Protein AF-A0AAD9NZ94-F1 (afdb_monomer_lite)

Sequence (130 aa):
MSESDATELDSTARSNIGEGAESAGGGLGQPPPRPIRPNVACAGWCFPPSGAPSIPSRTPEPKERTGPKLRWTAREVEALAAAEDRLRAKRCRNINLQLHQEFPDRTLEAIKGKRRLPRYRAVHGRSRVR

pLDDT: mean 74.22, std 18.12, range [44.62, 98.06]

Radius of gyration: 27.74 Å; chains: 1; bounding box: 37×59×87 Å

Organism: Ridgeia piscesae (NCBI:txid27915)

Foldseek 3Di:
DDDDDDDDDDDDDDDDDDDDDDDDDDDPDDPPPDPPDPPPPPPDPPDDPPDDPPPPPPPPPPPPPLPDPDDQDPVNLLVLLVLLVVCVVVVPPCSLVSSCVVVVSDDSVRSVVLVPDVVSCVSNVVVPPD

Structure (mmCIF, N/CA/C/O backbone):
data_AF-A0AAD9NZ94-F1
#
_entry.id   AF-A0AAD9NZ94-F1
#
loop_
_atom_site.group_PDB
_atom_site.id
_atom_site.type_symbol
_atom_site.label_atom_id
_atom_site.label_alt_id
_atom_site.label_comp_id
_atom_site.label_asym_id
_atom_site.label_entity_id
_atom_site.label_seq_id
_atom_site.pdbx_PDB_ins_code
_atom_site.Cartn_x
_atom_site.Cartn_y
_atom_site.Cartn_z
_atom_site.occupancy
_atom_site.B_iso_or_equiv
_atom_site.auth_seq_id
_atom_site.auth_comp_id
_atom_site.auth_asym_id
_atom_site.auth_atom_id
_atom_site.pdbx_PDB_model_num
ATOM 1 N N . MET A 1 1 ? -6.841 29.027 -36.653 1.00 58.22 1 MET A N 1
ATOM 2 C CA . MET A 1 1 ? -6.825 27.921 -37.627 1.00 58.22 1 MET A CA 1
ATOM 3 C C . MET A 1 1 ? -5.380 27.664 -38.002 1.00 58.22 1 MET A C 1
ATOM 5 O O . MET A 1 1 ? -4.838 28.415 -38.798 1.00 58.22 1 MET A O 1
ATOM 9 N N . SER A 1 2 ? -4.754 26.679 -37.363 1.00 62.53 2 SER A N 1
ATOM 10 C CA . SER A 1 2 ? -3.506 26.066 -37.825 1.00 62.53 2 SER A CA 1
ATOM 11 C C . SER A 1 2 ? -3.524 24.626 -37.330 1.00 62.53 2 SER A C 1
ATOM 13 O O . SER A 1 2 ? -3.415 24.362 -36.135 1.00 62.53 2 SER A O 1
ATOM 15 N N . GLU A 1 3 ? -3.813 23.747 -38.278 1.00 68.62 3 GLU A N 1
ATOM 16 C CA . GLU A 1 3 ? -3.726 22.296 -38.216 1.00 68.62 3 GLU A CA 1
ATOM 17 C C . GLU A 1 3 ? -2.262 21.895 -38.403 1.00 68.62 3 GLU A C 1
ATOM 19 O O . GLU A 1 3 ? -1.652 22.318 -39.381 1.00 68.62 3 GLU A O 1
ATOM 24 N N . SER A 1 4 ? -1.696 21.112 -37.485 1.00 66.12 4 SER A N 1
ATOM 25 C CA . SER A 1 4 ? -0.476 20.301 -37.666 1.00 66.12 4 SER A CA 1
ATOM 26 C C . SER A 1 4 ? -0.380 19.395 -36.426 1.00 66.12 4 SER A C 1
ATOM 28 O O . SER A 1 4 ? -0.618 19.866 -35.320 1.00 66.12 4 SER A O 1
ATOM 30 N N . ASP A 1 5 ? -0.052 18.116 -36.444 1.00 59.59 5 ASP A N 1
ATOM 31 C CA . ASP A 1 5 ? 0.308 17.197 -37.508 1.00 59.59 5 ASP A CA 1
ATOM 32 C C . ASP A 1 5 ? 0.166 15.790 -36.901 1.00 59.59 5 ASP A C 1
ATOM 34 O O . ASP A 1 5 ? 0.413 15.586 -35.705 1.00 59.59 5 ASP A O 1
ATOM 38 N N . ALA A 1 6 ? -0.280 14.835 -37.706 1.00 58.53 6 ALA A N 1
ATOM 39 C CA . ALA A 1 6 ? -0.401 13.441 -37.318 1.00 58.53 6 ALA A CA 1
ATOM 40 C C . ALA A 1 6 ? 0.994 12.805 -37.250 1.00 58.53 6 ALA A C 1
ATOM 42 O O . ALA A 1 6 ? 1.803 12.993 -38.151 1.00 58.53 6 ALA A O 1
ATOM 43 N N . THR A 1 7 ? 1.271 11.991 -36.228 1.00 64.56 7 THR A N 1
ATOM 44 C CA . THR A 1 7 ? 2.339 10.986 -36.329 1.00 64.56 7 THR A CA 1
ATOM 45 C C . THR A 1 7 ? 1.777 9.597 -36.066 1.00 64.56 7 THR A C 1
ATOM 47 O O . THR A 1 7 ? 1.409 9.213 -34.956 1.00 64.56 7 THR A O 1
ATOM 50 N N . GLU A 1 8 ? 1.655 8.899 -37.191 1.00 60.34 8 GLU A N 1
ATOM 51 C CA . GLU A 1 8 ? 1.524 7.465 -37.383 1.00 60.34 8 GLU A CA 1
ATOM 52 C C . GLU A 1 8 ? 2.572 6.647 -36.609 1.00 60.34 8 GLU A C 1
ATOM 54 O O . GLU A 1 8 ? 3.729 7.034 -36.485 1.00 60.34 8 GLU A O 1
ATOM 59 N N . LEU A 1 9 ? 2.108 5.473 -36.168 1.00 57.38 9 LEU A N 1
ATOM 60 C CA . LEU A 1 9 ? 2.739 4.152 -36.279 1.00 57.38 9 LEU A CA 1
ATOM 61 C C . LEU A 1 9 ? 4.228 4.003 -35.916 1.00 57.38 9 LEU A C 1
ATOM 63 O O . LEU A 1 9 ? 5.112 4.315 -36.701 1.00 57.38 9 LEU A O 1
ATOM 67 N N . ASP A 1 10 ? 4.481 3.245 -34.846 1.00 54.34 10 ASP A N 1
ATOM 68 C CA . ASP A 1 10 ? 5.394 2.104 -34.972 1.00 54.34 10 ASP A CA 1
ATOM 69 C C . ASP A 1 10 ? 4.914 0.941 -34.092 1.00 54.34 10 ASP A C 1
ATOM 71 O O . ASP A 1 10 ? 4.957 0.971 -32.861 1.00 54.34 10 ASP A O 1
ATOM 75 N N . SER A 1 11 ? 4.376 -0.080 -34.759 1.00 57.56 11 SER A N 1
ATOM 76 C CA . SER A 1 11 ? 4.067 -1.387 -34.185 1.00 57.56 11 SER A CA 1
ATOM 77 C C . SER A 1 11 ? 5.228 -2.326 -34.489 1.00 57.56 11 SER A C 1
ATOM 79 O O . SER A 1 11 ? 5.157 -3.104 -35.438 1.00 57.56 11 SER A O 1
ATOM 81 N N . THR A 1 12 ? 6.291 -2.291 -33.687 1.00 64.88 12 THR A N 1
ATOM 82 C CA . THR A 1 12 ? 7.343 -3.310 -33.776 1.00 64.88 12 THR A CA 1
ATOM 83 C C . THR A 1 12 ? 7.061 -4.455 -32.808 1.00 64.88 12 THR A C 1
ATOM 85 O O . THR A 1 12 ? 7.329 -4.406 -31.607 1.00 64.88 12 THR A O 1
ATOM 88 N N . ALA A 1 13 ? 6.515 -5.524 -33.382 1.00 59.41 13 ALA A N 1
ATOM 89 C CA . ALA A 1 13 ? 6.542 -6.865 -32.833 1.00 59.41 13 ALA A CA 1
ATOM 90 C C . ALA A 1 13 ? 7.99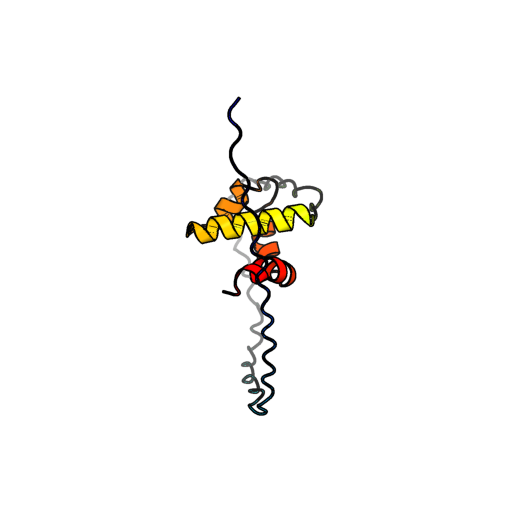0 -7.355 -32.683 1.00 59.41 13 ALA A C 1
ATOM 92 O O . ALA A 1 13 ? 8.786 -7.221 -33.610 1.00 59.41 13 ALA A O 1
ATOM 93 N N . ARG A 1 14 ? 8.304 -8.020 -31.565 1.00 56.34 14 ARG A N 1
ATOM 94 C CA . ARG A 1 14 ? 9.287 -9.114 -31.551 1.00 56.34 14 ARG A CA 1
ATOM 95 C C . ARG A 1 14 ? 9.134 -9.998 -30.317 1.00 56.34 14 ARG A C 1
ATOM 97 O O . ARG A 1 14 ? 9.561 -9.672 -29.214 1.00 56.34 14 ARG A O 1
ATOM 104 N N . SER A 1 15 ? 8.499 -11.138 -30.561 1.00 56.78 15 SER A N 1
ATOM 105 C CA . SER A 1 15 ? 8.526 -12.336 -29.735 1.00 56.78 15 SER A CA 1
ATOM 106 C C . SER A 1 15 ? 9.969 -12.781 -29.498 1.00 56.78 15 SER A C 1
ATOM 108 O O . SER A 1 15 ? 10.717 -12.937 -30.456 1.00 56.78 15 SER A O 1
ATOM 110 N N . ASN A 1 16 ? 10.334 -13.046 -28.246 1.00 63.53 16 ASN A N 1
ATOM 111 C CA . ASN A 1 16 ? 11.499 -13.857 -27.899 1.00 63.53 16 ASN A CA 1
ATOM 112 C C . ASN A 1 16 ? 11.049 -14.884 -26.859 1.00 63.53 16 ASN A C 1
ATOM 114 O O . ASN A 1 16 ? 11.017 -14.615 -25.659 1.00 63.53 16 ASN A O 1
ATOM 118 N N . ILE A 1 17 ? 10.631 -16.046 -27.357 1.00 55.38 17 ILE A N 1
ATOM 119 C CA . ILE A 1 17 ? 10.393 -17.249 -26.564 1.00 55.38 17 ILE A CA 1
ATOM 120 C C . ILE A 1 17 ? 11.762 -17.914 -26.425 1.00 55.38 17 ILE A C 1
ATOM 122 O O . ILE A 1 17 ? 12.261 -18.517 -27.369 1.00 55.38 17 ILE A O 1
ATOM 126 N N . GLY A 1 18 ? 12.404 -17.722 -25.276 1.00 50.53 18 GLY A N 1
ATOM 127 C CA . GLY A 1 18 ? 13.600 -18.463 -24.897 1.00 50.53 18 GLY A CA 1
ATOM 128 C C . GLY A 1 18 ? 13.197 -19.678 -24.076 1.00 50.53 18 GLY A C 1
ATOM 129 O O . GLY A 1 18 ? 13.001 -19.558 -22.867 1.00 50.53 18 GLY A O 1
ATOM 130 N N . GLU A 1 19 ? 13.055 -20.829 -24.730 1.00 50.75 19 GLU A N 1
ATOM 131 C CA . GLU A 1 19 ? 13.099 -22.125 -24.056 1.00 50.75 19 GLU A CA 1
ATOM 132 C C . GLU A 1 19 ? 14.544 -22.394 -23.621 1.00 50.75 19 GLU A C 1
ATOM 134 O O . GLU A 1 19 ? 15.436 -22.575 -24.444 1.00 50.75 19 GLU A O 1
ATOM 139 N N . GLY A 1 20 ? 14.770 -22.376 -22.310 1.00 48.00 20 GLY A N 1
ATOM 140 C CA . GLY A 1 20 ? 15.994 -22.843 -21.671 1.00 48.00 20 GLY A CA 1
ATOM 141 C C . GLY A 1 20 ? 15.622 -23.939 -20.686 1.00 48.00 20 GLY A C 1
ATOM 142 O O . GLY A 1 20 ? 15.312 -23.663 -19.528 1.00 48.00 20 GLY A O 1
ATOM 143 N N . ALA A 1 21 ? 15.589 -25.171 -21.178 1.00 50.84 21 ALA A N 1
ATOM 144 C CA . ALA A 1 21 ? 15.416 -26.372 -20.386 1.00 50.84 21 ALA A CA 1
ATOM 145 C C . ALA A 1 21 ? 16.786 -27.002 -20.155 1.00 50.84 21 ALA A C 1
ATOM 147 O O . ALA A 1 21 ? 17.294 -27.626 -21.069 1.00 50.84 21 ALA A O 1
ATOM 148 N N . GLU A 1 22 ? 17.357 -26.857 -18.956 1.00 49.62 22 GLU A N 1
ATOM 149 C CA . GLU A 1 22 ? 18.281 -27.828 -18.345 1.00 49.62 22 GLU A CA 1
ATOM 150 C C . GLU A 1 22 ? 18.884 -27.283 -17.046 1.00 49.62 22 GLU A C 1
ATOM 152 O O . GLU A 1 22 ? 19.673 -26.345 -17.036 1.00 49.62 22 GLU A O 1
ATOM 157 N N . SER A 1 23 ? 18.547 -27.904 -15.920 1.00 52.66 23 SER A N 1
ATOM 158 C CA . SER A 1 23 ? 19.541 -28.656 -15.146 1.00 52.66 23 SER A CA 1
ATOM 159 C C . SER A 1 23 ? 18.964 -29.077 -13.807 1.00 52.66 23 SER A C 1
ATOM 161 O O . SER A 1 23 ? 18.537 -28.279 -12.973 1.00 52.66 23 SER A O 1
ATOM 163 N N . ALA A 1 24 ? 18.962 -30.390 -13.641 1.00 53.62 24 ALA A N 1
ATOM 164 C CA . ALA A 1 24 ? 18.718 -31.080 -12.402 1.00 53.62 24 ALA A CA 1
ATOM 165 C C . ALA A 1 24 ? 19.806 -30.770 -11.363 1.00 53.62 24 ALA A C 1
ATOM 167 O O . ALA A 1 24 ? 20.966 -30.545 -11.698 1.00 53.62 24 ALA A O 1
ATOM 168 N N . GLY A 1 25 ? 19.426 -30.926 -10.096 1.00 46.03 25 GLY A N 1
ATOM 169 C CA . GLY A 1 25 ? 20.349 -31.337 -9.045 1.00 46.03 25 GLY A CA 1
ATOM 170 C C . GLY A 1 25 ? 20.756 -30.230 -8.083 1.00 46.03 25 GLY A C 1
ATOM 171 O O . GLY A 1 25 ? 21.410 -29.265 -8.456 1.00 46.03 25 GLY A O 1
ATOM 172 N N . GLY A 1 26 ? 20.435 -30.423 -6.802 1.00 45.53 26 GLY A N 1
ATOM 173 C CA . GLY A 1 26 ? 21.128 -29.695 -5.743 1.00 45.53 26 GLY A CA 1
ATOM 174 C C . GLY A 1 26 ? 20.332 -29.487 -4.468 1.00 45.53 26 GLY A C 1
ATOM 175 O O . GLY A 1 26 ? 19.933 -28.370 -4.180 1.00 45.53 26 GLY A O 1
ATOM 176 N N . GLY A 1 27 ? 20.149 -30.560 -3.698 1.00 51.00 27 GLY A N 1
ATOM 177 C CA . GLY A 1 27 ? 20.083 -30.511 -2.236 1.00 51.00 27 GLY A CA 1
ATOM 178 C C . GLY A 1 27 ? 18.982 -29.654 -1.613 1.00 51.00 27 GLY A C 1
ATOM 179 O O . GLY A 1 27 ? 19.179 -28.477 -1.316 1.00 51.00 27 GLY A O 1
ATOM 180 N N . LEU A 1 28 ? 17.875 -30.298 -1.235 1.00 53.84 28 LEU A N 1
ATOM 181 C CA . LEU A 1 28 ? 17.094 -29.838 -0.090 1.00 53.84 28 LEU A CA 1
ATOM 182 C C . LEU A 1 28 ? 17.997 -29.942 1.144 1.00 53.84 28 LEU A C 1
ATOM 184 O O . LEU A 1 28 ? 18.048 -30.976 1.805 1.00 53.84 28 LEU A O 1
ATOM 188 N N . GLY A 1 29 ? 18.765 -28.879 1.392 1.00 56.16 29 GLY A N 1
ATOM 189 C CA . GLY A 1 29 ? 19.548 -28.694 2.600 1.00 56.16 29 GLY A CA 1
ATOM 190 C C . GLY A 1 29 ? 18.610 -28.855 3.780 1.00 56.16 29 GLY A C 1
ATOM 191 O O . GLY A 1 29 ? 17.757 -28.004 4.037 1.00 56.16 29 GLY A O 1
ATOM 192 N N . GLN A 1 30 ? 18.726 -30.003 4.436 1.00 71.00 30 GLN A N 1
ATOM 193 C CA . GLN A 1 30 ? 17.968 -30.332 5.621 1.00 71.00 30 GLN A CA 1
ATOM 194 C C . GLN A 1 30 ? 18.234 -29.209 6.633 1.00 71.00 30 GLN A C 1
ATOM 196 O O . GLN A 1 30 ? 19.399 -28.947 6.947 1.00 71.00 30 GLN A O 1
ATOM 201 N N . PRO A 1 31 ? 17.206 -28.464 7.077 1.00 73.06 31 PRO A N 1
ATOM 202 C CA . PRO A 1 31 ? 17.426 -27.390 8.026 1.00 73.06 31 PRO A CA 1
ATOM 203 C C . PRO A 1 31 ? 18.063 -27.991 9.284 1.00 73.06 31 PRO A C 1
ATOM 205 O O . PRO A 1 31 ? 17.633 -29.066 9.717 1.00 73.06 31 PRO A O 1
ATOM 208 N N . PRO A 1 32 ? 19.077 -27.331 9.871 1.00 74.31 32 PRO A N 1
ATOM 209 C CA . PRO A 1 32 ? 19.714 -27.839 11.073 1.00 74.31 32 PRO A CA 1
ATOM 210 C C . PRO A 1 32 ? 18.651 -28.052 12.161 1.00 74.31 32 PRO A C 1
ATOM 212 O O . PRO A 1 32 ? 17.708 -27.251 12.261 1.00 74.31 32 PRO A O 1
ATOM 215 N N . PRO A 1 33 ? 18.770 -29.119 12.971 1.00 76.44 33 PRO A N 1
ATOM 216 C CA . PRO A 1 33 ? 17.860 -29.349 14.080 1.00 76.44 33 PRO A CA 1
ATOM 217 C C . PRO A 1 33 ? 17.851 -28.104 14.965 1.00 76.44 33 PRO A C 1
ATOM 219 O O . PRO A 1 33 ? 18.894 -27.617 15.407 1.00 76.44 33 PRO A O 1
ATOM 222 N N . ARG A 1 34 ? 16.659 -27.541 15.181 1.00 76.69 34 ARG A N 1
ATOM 223 C CA . ARG A 1 34 ? 16.514 -26.391 16.073 1.00 76.69 34 ARG A CA 1
ATOM 224 C C . ARG A 1 34 ? 16.920 -26.845 17.476 1.00 76.69 34 ARG A C 1
ATOM 226 O O . ARG A 1 34 ? 16.447 -27.899 17.905 1.00 76.69 34 ARG A O 1
ATOM 233 N N . PRO A 1 35 ? 17.744 -26.076 18.205 1.00 75.06 35 PRO A N 1
ATOM 234 C CA . PRO A 1 35 ? 18.030 -26.391 19.594 1.00 75.06 35 PRO A CA 1
ATOM 235 C C . PRO A 1 35 ? 16.709 -26.439 20.365 1.00 75.06 35 PRO A C 1
ATOM 237 O O . PRO A 1 35 ? 15.905 -25.502 20.298 1.00 75.06 35 PRO A O 1
ATOM 240 N N . ILE A 1 36 ? 16.481 -27.551 21.065 1.00 73.38 36 ILE A N 1
ATOM 241 C CA . ILE A 1 36 ? 15.362 -27.714 21.990 1.00 73.38 36 ILE A CA 1
ATOM 242 C C . ILE A 1 36 ? 15.561 -26.648 23.063 1.00 73.38 36 ILE A C 1
ATOM 244 O O . ILE A 1 36 ? 16.448 -26.756 23.907 1.00 73.38 36 ILE A O 1
ATOM 248 N N . ARG A 1 37 ? 14.784 -25.564 22.988 1.00 66.38 37 ARG A N 1
ATOM 249 C CA . ARG A 1 37 ? 14.762 -24.568 24.054 1.00 66.38 37 ARG A CA 1
ATOM 250 C C . ARG A 1 37 ? 14.215 -25.274 25.293 1.00 66.38 37 ARG A C 1
ATOM 252 O O . ARG A 1 37 ? 13.083 -25.757 25.215 1.00 66.38 37 ARG A O 1
ATOM 259 N N . PRO A 1 38 ? 14.969 -25.361 26.406 1.00 67.12 38 PRO A N 1
ATOM 260 C CA . PRO A 1 38 ? 14.385 -25.832 27.646 1.00 67.12 38 PRO A CA 1
ATOM 261 C C . PRO A 1 38 ? 13.186 -24.938 27.943 1.00 67.12 38 PRO A C 1
ATOM 263 O O . PRO A 1 38 ? 13.258 -23.712 27.816 1.00 67.12 38 PRO A O 1
ATOM 266 N N . ASN A 1 39 ? 12.066 -25.581 28.256 1.00 56.81 39 ASN A N 1
ATOM 267 C CA . ASN A 1 39 ? 10.860 -24.935 28.733 1.00 56.81 39 ASN A CA 1
ATOM 268 C C . ASN A 1 39 ? 11.207 -24.270 30.071 1.00 56.81 39 ASN A C 1
ATOM 270 O O . ASN A 1 39 ? 11.066 -24.875 31.130 1.00 56.81 39 ASN A O 1
ATOM 274 N N . VAL A 1 40 ? 11.762 -23.056 30.016 1.00 58.28 40 VAL A N 1
ATOM 275 C CA . VAL A 1 40 ? 11.897 -22.200 31.187 1.00 58.28 40 VAL A CA 1
ATOM 276 C C . VAL A 1 40 ? 10.476 -21.795 31.519 1.00 58.28 40 VAL A C 1
ATOM 278 O O . VAL A 1 40 ? 9.926 -20.853 30.949 1.00 58.28 40 VAL A O 1
ATOM 281 N N . ALA A 1 41 ? 9.868 -22.587 32.397 1.00 55.41 41 ALA A N 1
ATOM 282 C CA . ALA A 1 41 ? 8.666 -22.214 33.096 1.00 55.41 41 ALA A CA 1
ATOM 283 C C . ALA A 1 41 ? 8.850 -20.771 33.579 1.00 55.41 41 ALA A C 1
ATOM 285 O O . ALA A 1 41 ? 9.769 -20.474 34.344 1.00 55.41 41 ALA A O 1
ATOM 286 N N . CYS A 1 42 ? 7.986 -19.871 33.112 1.00 48.62 42 CYS A N 1
ATOM 287 C CA . CYS A 1 42 ? 7.778 -18.557 33.705 1.00 48.62 42 CYS A CA 1
ATOM 288 C C . CYS A 1 42 ? 7.174 -18.736 35.110 1.00 48.62 42 CYS A C 1
ATOM 290 O O . CYS A 1 42 ? 6.031 -18.367 35.363 1.00 48.62 42 CYS A O 1
ATOM 292 N N . ALA A 1 43 ? 7.929 -19.331 36.028 1.00 55.34 43 ALA A N 1
ATOM 293 C CA . ALA A 1 43 ? 7.656 -19.324 37.452 1.00 55.34 43 ALA A CA 1
ATOM 294 C C . ALA A 1 43 ? 8.312 -18.062 38.017 1.00 55.34 43 ALA A C 1
ATOM 296 O O . ALA A 1 43 ? 9.441 -18.076 38.492 1.00 55.34 43 ALA A O 1
ATOM 297 N N . GLY A 1 44 ? 7.637 -16.932 37.846 1.00 50.78 44 GLY A N 1
ATOM 298 C CA . GLY A 1 44 ? 8.191 -15.640 38.234 1.00 50.78 44 GLY A CA 1
ATOM 299 C C . GLY A 1 44 ? 7.198 -14.504 38.089 1.00 50.78 44 GLY A C 1
ATOM 300 O O . GLY A 1 44 ? 7.567 -13.415 37.664 1.00 50.78 44 GLY A O 1
ATOM 301 N N . TRP A 1 45 ? 5.930 -14.753 38.416 1.00 54.72 45 TRP A N 1
ATOM 302 C CA . TRP A 1 45 ? 5.008 -13.669 38.731 1.00 54.72 45 TRP A CA 1
ATOM 303 C C . TRP A 1 45 ? 5.419 -13.135 40.105 1.00 54.72 45 TRP A C 1
ATOM 305 O O . TRP A 1 45 ? 4.874 -13.530 41.132 1.00 54.72 45 TRP A O 1
ATOM 315 N N . CYS A 1 46 ? 6.449 -12.288 40.124 1.00 52.66 46 CYS A N 1
ATOM 316 C CA . CYS A 1 46 ? 6.761 -11.458 41.275 1.00 52.66 46 CYS A CA 1
ATOM 317 C C . CYS A 1 46 ? 5.570 -10.523 41.491 1.00 52.66 46 CYS A C 1
ATOM 319 O O . CYS A 1 46 ? 5.410 -9.527 40.786 1.00 52.66 46 CYS A O 1
ATOM 321 N N . PHE A 1 47 ? 4.716 -10.882 42.445 1.00 56.28 47 PHE A N 1
ATOM 322 C CA . PHE A 1 47 ? 3.766 -9.961 43.049 1.00 56.28 47 PHE A CA 1
ATOM 323 C C . PHE A 1 47 ? 4.554 -8.763 43.605 1.00 56.28 47 PHE A C 1
ATOM 325 O O . PHE A 1 47 ? 5.453 -8.973 44.423 1.00 56.28 47 PHE A O 1
ATOM 332 N N . PRO A 1 48 ? 4.279 -7.519 43.179 1.00 60.19 48 PRO A N 1
ATOM 333 C CA . PRO A 1 48 ? 4.893 -6.367 43.815 1.00 60.19 48 PRO A CA 1
ATOM 334 C C . PRO A 1 48 ? 4.365 -6.227 45.257 1.00 60.19 48 PRO A C 1
ATOM 336 O O . PRO A 1 48 ? 3.169 -6.428 45.488 1.00 60.19 48 PRO A O 1
ATOM 339 N N . PRO A 1 49 ? 5.233 -5.890 46.228 1.00 60.69 49 PRO A N 1
ATOM 340 C CA . PRO A 1 49 ? 4.834 -5.648 47.607 1.00 60.69 49 PRO A CA 1
ATOM 341 C C . PRO A 1 49 ? 3.900 -4.437 47.701 1.00 60.69 49 PRO A C 1
ATOM 343 O O . PRO A 1 49 ? 4.085 -3.418 47.034 1.00 60.69 49 PRO A O 1
ATOM 346 N N . SER A 1 50 ? 2.880 -4.583 48.542 1.00 57.66 50 SER A N 1
ATOM 347 C CA . SER A 1 50 ? 1.823 -3.617 48.823 1.00 57.66 50 SER A CA 1
ATOM 348 C C . SER A 1 50 ? 2.383 -2.248 49.226 1.00 57.66 50 SER A C 1
ATOM 350 O O . SER A 1 50 ? 2.817 -2.056 50.357 1.00 57.66 50 SER A O 1
ATOM 352 N N . GLY A 1 51 ? 2.369 -1.293 48.296 1.00 62.38 51 GLY A N 1
ATOM 353 C CA . GLY A 1 51 ? 2.793 0.087 48.556 1.00 62.38 51 GLY A CA 1
ATOM 354 C C . GLY A 1 51 ? 2.793 1.005 47.332 1.00 62.38 51 GLY A C 1
ATOM 355 O O . GLY A 1 51 ? 3.489 2.017 47.331 1.00 62.38 51 GLY A O 1
ATOM 356 N N . ALA A 1 52 ? 2.064 0.659 46.267 1.00 61.16 52 ALA A N 1
ATOM 357 C CA . ALA A 1 52 ? 2.029 1.484 45.066 1.00 61.16 52 ALA A CA 1
ATOM 358 C C . ALA A 1 52 ? 1.213 2.769 45.322 1.00 61.16 52 ALA A C 1
ATOM 360 O O . ALA A 1 52 ? 0.083 2.673 45.808 1.00 61.16 52 ALA A O 1
ATOM 361 N N . PRO A 1 53 ? 1.740 3.964 44.994 1.00 65.12 53 PRO A N 1
ATOM 362 C CA . PRO A 1 53 ? 0.963 5.198 45.048 1.00 65.12 53 PRO A CA 1
ATOM 363 C C . PRO A 1 53 ? -0.249 5.073 44.120 1.00 65.12 53 PRO A C 1
ATOM 365 O O . PRO A 1 53 ? -0.117 4.544 43.016 1.00 65.12 53 PRO A O 1
ATOM 368 N N . SER A 1 54 ? -1.417 5.554 44.563 1.00 65.88 54 SER A N 1
ATOM 369 C CA . SER A 1 54 ? -2.645 5.621 43.762 1.00 65.88 54 SER A CA 1
ATOM 370 C C . SER A 1 54 ? -2.375 6.338 42.442 1.00 65.88 54 SER A C 1
ATOM 372 O O . SER A 1 54 ? -2.409 7.565 42.365 1.00 65.88 54 SER A O 1
ATOM 374 N N . ILE A 1 55 ? -2.092 5.568 41.392 1.00 67.44 55 ILE A N 1
ATOM 375 C CA . ILE A 1 55 ? -2.053 6.074 40.028 1.00 67.44 55 ILE A CA 1
ATOM 376 C C . ILE A 1 55 ? -3.497 6.482 39.731 1.00 67.44 55 ILE A C 1
ATOM 378 O O . ILE A 1 55 ? -4.374 5.615 39.785 1.00 67.44 55 ILE A O 1
ATOM 382 N N . PRO A 1 56 ? -3.788 7.769 39.464 1.00 63.53 56 PRO A N 1
ATOM 383 C CA . PRO A 1 56 ? -5.126 8.163 39.066 1.00 63.53 56 PRO A CA 1
ATOM 384 C C . PRO A 1 56 ? -5.477 7.329 37.844 1.00 63.53 56 PRO A C 1
ATOM 386 O O . PRO A 1 56 ? -4.712 7.307 36.876 1.00 63.53 56 PRO A O 1
ATOM 389 N N . SER A 1 57 ? -6.594 6.610 37.933 1.00 60.31 57 SER A N 1
ATOM 390 C CA . SER A 1 57 ? -7.156 5.775 36.883 1.00 60.31 57 SER A CA 1
ATOM 391 C C . SER A 1 57 ? -7.383 6.613 35.626 1.00 60.31 57 SER A C 1
ATOM 393 O O . SER A 1 57 ? -8.491 7.048 35.339 1.00 60.31 57 SER A O 1
ATOM 395 N N . ARG A 1 58 ? -6.324 6.854 34.848 1.00 55.09 58 ARG A N 1
ATOM 396 C CA . ARG A 1 58 ? -6.427 7.186 33.435 1.00 55.09 58 ARG A CA 1
ATOM 397 C C . ARG A 1 58 ? -6.874 5.897 32.782 1.00 55.09 58 ARG A C 1
ATOM 399 O O . ARG A 1 58 ? -6.056 5.149 32.254 1.00 55.09 58 ARG A O 1
ATOM 406 N N . THR A 1 59 ? -8.170 5.615 32.879 1.00 55.38 59 THR A N 1
ATOM 407 C CA . THR A 1 59 ? -8.842 4.749 31.924 1.00 55.38 59 THR A CA 1
ATOM 408 C C . THR A 1 59 ? -8.374 5.223 30.556 1.00 55.38 59 THR A C 1
ATOM 410 O O . THR A 1 59 ? -8.614 6.386 30.219 1.00 55.38 59 THR A O 1
ATOM 413 N N . PRO A 1 60 ? -7.603 4.417 29.805 1.00 66.12 60 PRO A N 1
ATOM 414 C CA . PRO A 1 60 ? -7.322 4.765 28.433 1.00 66.12 60 PRO A CA 1
ATOM 415 C C . PRO A 1 60 ? -8.690 4.826 27.770 1.00 66.12 60 PRO A C 1
ATOM 417 O O . PRO A 1 60 ? -9.354 3.798 27.644 1.00 66.12 60 PRO A O 1
ATOM 420 N N . GLU A 1 61 ? -9.125 6.044 27.445 1.00 62.97 61 GLU A N 1
ATOM 421 C CA . GLU A 1 61 ? -10.300 6.299 26.621 1.00 62.97 61 GLU A CA 1
ATOM 422 C C . GLU A 1 61 ? -10.288 5.245 25.512 1.00 62.97 61 GLU A C 1
ATOM 424 O O . GLU A 1 61 ? -9.243 5.088 24.854 1.00 62.97 61 GLU A O 1
ATOM 429 N N . PRO A 1 62 ? -11.354 4.439 25.368 1.00 60.81 62 PRO A N 1
ATOM 430 C CA . PRO A 1 62 ? -11.402 3.401 24.361 1.00 60.81 62 PRO A CA 1
ATOM 431 C C . PRO A 1 62 ? -11.249 4.098 23.017 1.00 60.81 62 PRO A C 1
ATOM 433 O O . PRO A 1 62 ? -12.203 4.664 22.497 1.00 60.81 62 PRO A O 1
ATOM 436 N N . LYS A 1 63 ? -10.020 4.108 22.482 1.00 63.03 63 LYS A N 1
ATOM 437 C CA . LYS A 1 63 ? -9.729 4.632 21.152 1.00 63.03 63 LYS A CA 1
ATOM 438 C C . LYS A 1 63 ? -10.665 3.886 20.233 1.00 63.03 63 LYS A C 1
ATOM 440 O O . LYS A 1 63 ? -10.489 2.674 20.067 1.00 63.03 63 LYS A O 1
ATOM 445 N N . GLU A 1 64 ? -11.679 4.594 19.744 1.00 59.78 64 GLU A N 1
ATOM 446 C CA . GLU A 1 64 ? -12.712 4.045 18.888 1.00 59.78 64 GLU A CA 1
ATOM 447 C C . GLU A 1 64 ? -12.011 3.172 17.861 1.00 59.78 64 GLU A C 1
ATOM 449 O O . GLU A 1 64 ? -11.150 3.630 17.101 1.00 59.78 64 GLU A O 1
ATOM 454 N N . ARG A 1 65 ? -12.268 1.864 17.943 1.00 57.22 65 ARG A N 1
ATOM 455 C CA . ARG A 1 65 ? -11.699 0.912 17.003 1.00 57.22 65 ARG A CA 1
ATOM 456 C C . ARG A 1 65 ? -12.304 1.280 15.661 1.00 57.22 65 ARG A C 1
ATOM 458 O O . ARG A 1 65 ? -13.447 0.938 15.385 1.00 57.22 65 ARG A O 1
ATOM 465 N N . THR A 1 66 ? -11.511 2.039 14.909 1.00 57.66 66 THR A N 1
ATOM 466 C CA . THR A 1 66 ? -11.663 2.475 13.52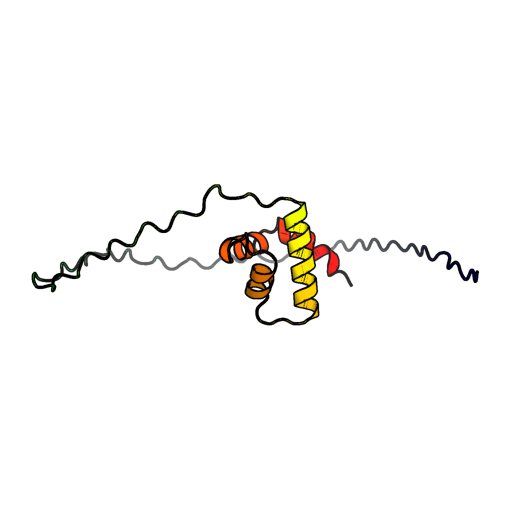4 1.00 57.66 66 THR A CA 1
ATOM 467 C C . THR A 1 66 ? -12.629 1.552 12.805 1.00 57.66 66 THR A C 1
ATOM 469 O O . THR A 1 66 ? -12.291 0.380 12.685 1.00 57.66 66 THR A O 1
ATOM 472 N N . GLY A 1 67 ? -13.798 2.081 12.422 1.00 62.44 67 GLY A N 1
ATOM 473 C CA . GLY A 1 67 ? -15.046 1.367 12.125 1.00 62.44 67 GLY A CA 1
ATOM 474 C C . GLY A 1 67 ? -14.975 0.117 11.224 1.00 62.44 67 GLY A C 1
ATOM 475 O O . GLY A 1 67 ? -14.190 -0.805 11.442 1.00 62.44 67 GLY A O 1
ATOM 476 N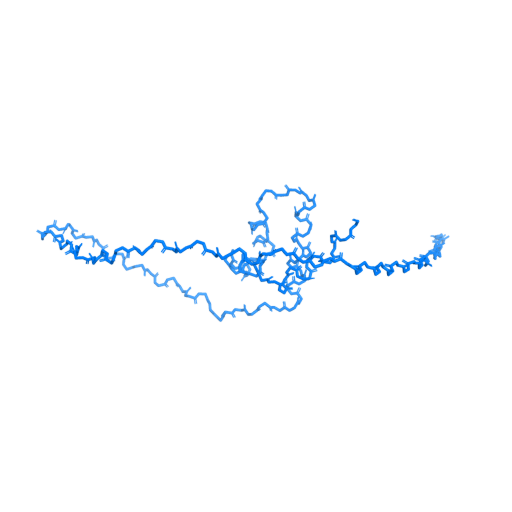 N . PRO A 1 68 ? -15.865 -0.043 10.234 1.00 69.69 68 PRO A N 1
ATOM 477 C CA . PRO A 1 68 ? -15.810 -1.209 9.359 1.00 69.69 68 PRO A CA 1
ATOM 478 C C . PRO A 1 68 ? -14.421 -1.302 8.719 1.00 69.69 68 PRO A C 1
ATOM 480 O O . PRO A 1 68 ? -13.945 -0.331 8.133 1.00 69.69 68 PRO A O 1
ATOM 483 N N . LYS A 1 69 ? -13.749 -2.458 8.843 1.00 71.50 69 LYS A N 1
ATOM 484 C CA . LYS A 1 69 ? -12.448 -2.714 8.202 1.00 71.50 69 LYS A CA 1
ATOM 485 C C . LYS A 1 69 ? -12.627 -2.577 6.693 1.00 71.50 69 LYS A C 1
ATOM 487 O O . LYS A 1 69 ? -13.001 -3.539 6.020 1.00 71.50 69 LYS A O 1
ATOM 492 N N . LEU A 1 70 ? -12.391 -1.375 6.178 1.00 84.44 70 LEU A N 1
ATOM 493 C CA . LEU A 1 70 ? -12.637 -1.049 4.787 1.00 84.44 70 LEU A CA 1
ATOM 494 C C . LEU A 1 70 ? -11.768 -1.971 3.928 1.00 84.44 70 LEU A C 1
ATOM 496 O O . LEU A 1 70 ? -10.542 -2.009 4.071 1.00 84.44 70 LEU A O 1
ATOM 500 N N . ARG A 1 71 ? -12.390 -2.771 3.064 1.00 91.62 71 ARG A N 1
ATOM 501 C CA . ARG A 1 71 ? -11.649 -3.673 2.176 1.00 91.62 71 ARG A CA 1
ATOM 502 C C . ARG A 1 71 ? -10.950 -2.843 1.100 1.00 91.62 71 ARG A C 1
ATOM 504 O O . ARG A 1 71 ? -11.469 -1.817 0.679 1.00 91.62 71 ARG A O 1
ATOM 511 N N . TRP A 1 72 ? -9.757 -3.265 0.687 1.00 94.06 72 TRP A N 1
ATOM 512 C CA . TRP A 1 72 ? -9.062 -2.649 -0.446 1.00 94.06 72 TRP A CA 1
ATOM 513 C C . TRP A 1 72 ? -9.770 -3.035 -1.741 1.00 94.06 72 TRP A C 1
ATOM 515 O O . TRP A 1 72 ? -9.836 -4.226 -2.059 1.00 94.06 72 TRP A O 1
ATOM 525 N N . THR A 1 73 ? -10.260 -2.049 -2.479 1.00 94.81 73 THR A N 1
ATOM 526 C CA . THR A 1 73 ? -10.812 -2.250 -3.823 1.00 94.81 73 THR A CA 1
ATOM 527 C C . THR A 1 73 ? -9.692 -2.458 -4.847 1.00 94.81 73 THR A C 1
ATOM 529 O O . THR A 1 73 ? -8.542 -2.098 -4.599 1.00 94.81 73 THR A O 1
ATOM 532 N N . ALA A 1 74 ? -10.000 -3.051 -6.006 1.00 93.44 74 ALA A N 1
ATOM 533 C CA . ALA A 1 74 ? -9.006 -3.250 -7.069 1.00 93.44 74 ALA A CA 1
ATOM 534 C C . ALA A 1 74 ? -8.412 -1.913 -7.551 1.00 93.44 74 ALA A C 1
ATOM 536 O O . ALA A 1 74 ? -7.194 -1.766 -7.598 1.00 93.44 74 ALA A O 1
ATOM 537 N N . ARG A 1 75 ? -9.272 -0.908 -7.762 1.00 94.25 75 ARG A N 1
ATOM 538 C CA . ARG A 1 75 ? -8.880 0.450 -8.162 1.00 94.25 75 ARG A CA 1
ATOM 539 C C . ARG A 1 75 ? -7.933 1.112 -7.159 1.00 94.25 75 ARG A C 1
ATOM 541 O O . ARG A 1 75 ? -6.941 1.710 -7.557 1.00 94.25 75 ARG A O 1
ATOM 548 N N . GLU A 1 76 ? -8.199 0.990 -5.857 1.00 95.12 76 GLU A N 1
ATOM 549 C CA . GLU A 1 76 ? -7.284 1.517 -4.833 1.00 95.12 76 GLU A CA 1
ATOM 550 C C . GLU A 1 76 ? -5.940 0.789 -4.829 1.00 95.12 76 GLU A C 1
ATOM 552 O O . GLU A 1 76 ? -4.910 1.398 -4.563 1.00 95.12 76 GLU A O 1
ATOM 557 N N . VAL A 1 77 ? -5.932 -0.517 -5.105 1.00 95.38 77 VAL A N 1
ATOM 558 C CA . VAL A 1 77 ? -4.693 -1.300 -5.169 1.00 95.38 77 VAL A CA 1
ATOM 559 C C . VAL A 1 77 ? -3.828 -0.871 -6.352 1.00 95.38 77 VAL A C 1
ATOM 561 O O . VAL A 1 77 ? -2.616 -0.746 -6.191 1.00 95.38 77 VAL A O 1
ATOM 564 N N . GLU A 1 78 ? -4.439 -0.619 -7.507 1.00 94.38 78 GLU A N 1
ATOM 565 C CA . GLU A 1 78 ? -3.762 -0.074 -8.688 1.00 94.38 78 GLU A CA 1
ATOM 566 C C . GLU A 1 78 ? -3.232 1.338 -8.425 1.00 94.38 78 GLU A C 1
ATOM 568 O O . GLU A 1 78 ? -2.065 1.617 -8.700 1.00 94.38 78 GLU A O 1
ATOM 573 N N . ALA A 1 79 ? -4.044 2.202 -7.805 1.00 95.38 79 ALA A N 1
ATOM 574 C CA . ALA A 1 79 ? -3.624 3.545 -7.415 1.00 95.38 79 ALA A CA 1
ATOM 575 C C . ALA A 1 79 ? -2.445 3.514 -6.425 1.00 95.38 79 ALA A C 1
ATOM 577 O O . ALA A 1 79 ? -1.482 4.262 -6.589 1.00 95.38 79 ALA A O 1
ATOM 578 N N . LEU A 1 80 ? -2.481 2.614 -5.433 1.00 96.19 80 LEU A N 1
ATOM 579 C CA . LEU A 1 80 ? -1.394 2.420 -4.471 1.00 96.19 80 LEU A CA 1
ATOM 580 C C . LEU A 1 80 ? -0.100 1.976 -5.167 1.00 96.19 80 LEU A C 1
ATOM 582 O O . LEU A 1 80 ? 0.972 2.487 -4.844 1.00 96.19 80 LEU A O 1
ATOM 586 N N . ALA A 1 81 ? -0.199 1.051 -6.127 1.00 95.00 81 ALA A N 1
ATOM 587 C CA . ALA A 1 81 ? 0.948 0.567 -6.891 1.00 95.00 81 ALA A CA 1
ATOM 588 C C . ALA A 1 81 ? 1.563 1.679 -7.757 1.00 95.00 81 ALA A C 1
ATOM 590 O O . ALA A 1 81 ? 2.772 1.900 -7.694 1.00 95.00 81 ALA A O 1
ATOM 591 N N . ALA A 1 82 ? 0.736 2.439 -8.481 1.00 94.38 82 ALA A N 1
ATOM 592 C CA . ALA A 1 82 ? 1.191 3.561 -9.302 1.00 94.38 82 ALA A CA 1
ATOM 593 C C . ALA A 1 82 ? 1.861 4.669 -8.465 1.00 94.38 82 ALA A C 1
ATOM 595 O O . ALA A 1 82 ? 2.915 5.194 -8.837 1.00 94.38 82 ALA A O 1
ATOM 596 N N . ALA A 1 83 ? 1.285 5.002 -7.304 1.00 96.31 83 ALA A N 1
ATOM 597 C CA . ALA A 1 83 ? 1.876 5.953 -6.366 1.00 96.31 83 ALA A CA 1
ATOM 598 C C . ALA A 1 83 ? 3.223 5.451 -5.820 1.00 96.31 83 ALA A C 1
ATOM 600 O O . ALA A 1 83 ? 4.195 6.208 -5.761 1.00 96.31 83 ALA A O 1
ATOM 601 N N . GLU A 1 84 ? 3.318 4.164 -5.470 1.00 95.62 84 GLU A N 1
ATOM 602 C CA . GLU A 1 84 ? 4.566 3.553 -5.010 1.00 95.62 84 GLU A CA 1
ATOM 603 C C . GLU A 1 84 ? 5.661 3.628 -6.082 1.00 95.62 84 GLU A C 1
ATOM 605 O O . GLU A 1 84 ? 6.787 4.024 -5.767 1.00 95.62 84 GLU A O 1
ATOM 610 N N . ASP A 1 85 ? 5.343 3.305 -7.337 1.00 93.94 85 ASP A N 1
ATOM 611 C CA . ASP A 1 85 ? 6.286 3.392 -8.455 1.00 93.94 85 ASP A CA 1
ATOM 612 C C . ASP A 1 85 ? 6.783 4.827 -8.664 1.00 93.94 85 ASP A C 1
ATOM 614 O O . ASP A 1 85 ? 7.992 5.059 -8.768 1.00 93.94 85 ASP A O 1
ATOM 618 N N . ARG A 1 86 ? 5.880 5.813 -8.609 1.00 95.25 86 ARG A N 1
ATOM 619 C CA . ARG A 1 86 ? 6.233 7.238 -8.684 1.00 95.25 86 ARG A CA 1
ATOM 620 C C . ARG A 1 86 ? 7.181 7.658 -7.558 1.00 95.25 86 ARG A C 1
ATOM 622 O O . ARG A 1 86 ? 8.161 8.363 -7.804 1.00 95.25 86 ARG A O 1
ATOM 629 N N . LEU A 1 87 ? 6.921 7.229 -6.324 1.00 95.88 87 LEU A N 1
ATOM 630 C CA . LEU A 1 87 ? 7.767 7.539 -5.163 1.00 95.88 87 LEU A CA 1
ATOM 631 C C . LEU A 1 87 ? 9.128 6.831 -5.231 1.00 95.88 87 LEU A C 1
ATOM 633 O O . LEU A 1 87 ? 10.149 7.398 -4.829 1.00 95.88 87 LEU A O 1
ATOM 637 N N . ARG A 1 88 ? 9.171 5.607 -5.768 1.00 93.56 88 ARG A N 1
ATOM 638 C CA . ARG A 1 88 ? 10.419 4.869 -6.008 1.00 93.56 88 ARG A CA 1
ATOM 639 C C . ARG A 1 88 ? 11.265 5.523 -7.092 1.00 93.56 88 ARG A C 1
ATOM 641 O O . ARG A 1 88 ? 12.471 5.649 -6.891 1.00 93.56 88 ARG A O 1
ATOM 648 N N . ALA A 1 89 ? 10.655 5.978 -8.187 1.00 93.88 89 ALA A N 1
ATOM 649 C CA . ALA A 1 89 ? 11.345 6.715 -9.246 1.00 93.88 89 ALA A CA 1
ATOM 650 C C . ALA A 1 89 ? 12.010 7.991 -8.699 1.00 93.88 89 ALA A C 1
ATOM 652 O O . ALA A 1 89 ? 13.160 8.282 -9.019 1.00 93.88 89 ALA A O 1
ATOM 653 N N . LYS A 1 90 ? 11.335 8.683 -7.772 1.00 95.81 90 LYS A N 1
ATOM 654 C CA . LYS A 1 90 ? 11.863 9.849 -7.040 1.00 95.81 90 LYS A CA 1
ATOM 655 C C . LYS A 1 90 ? 12.889 9.506 -5.945 1.00 95.81 90 LYS A C 1
ATOM 657 O O . LYS A 1 90 ? 13.378 10.408 -5.272 1.00 95.81 90 LYS A O 1
ATOM 662 N N . ARG A 1 91 ? 13.208 8.222 -5.732 1.00 95.62 91 ARG A N 1
ATOM 663 C CA . ARG A 1 91 ? 14.107 7.722 -4.671 1.00 95.62 91 ARG A CA 1
ATOM 664 C C . ARG A 1 91 ? 13.725 8.201 -3.260 1.00 95.62 91 ARG A C 1
ATOM 666 O O . ARG A 1 91 ? 14.591 8.467 -2.425 1.00 95.62 91 ARG A O 1
ATOM 673 N N . CYS A 1 92 ? 12.428 8.291 -2.964 1.00 95.44 92 CYS A N 1
ATOM 674 C CA . CYS A 1 92 ? 11.958 8.693 -1.639 1.00 95.44 92 CYS A CA 1
ATOM 675 C C . CYS A 1 92 ? 12.400 7.685 -0.560 1.00 95.44 92 CYS A C 1
ATOM 677 O O . CYS A 1 92 ? 12.155 6.486 -0.683 1.00 95.44 92 CYS A O 1
ATOM 679 N N . ARG A 1 93 ? 12.993 8.172 0.543 1.00 94.31 93 ARG A N 1
ATOM 680 C CA . ARG A 1 93 ? 13.420 7.319 1.674 1.00 94.31 93 ARG A CA 1
ATOM 681 C C . ARG A 1 93 ? 12.234 6.742 2.460 1.00 94.31 93 ARG A C 1
ATOM 683 O O . ARG A 1 93 ? 12.268 5.590 2.877 1.00 94.31 93 ARG A O 1
ATOM 690 N N . ASN A 1 94 ? 11.156 7.517 2.606 1.00 96.81 94 ASN A N 1
ATOM 691 C CA . ASN A 1 94 ? 10.006 7.189 3.456 1.00 96.81 94 ASN A CA 1
ATOM 692 C C . ASN A 1 94 ? 8.732 6.905 2.647 1.00 96.81 94 ASN A C 1
ATOM 694 O O . ASN A 1 94 ? 7.716 7.577 2.815 1.00 96.81 94 ASN A O 1
ATOM 698 N N . ILE A 1 95 ? 8.771 5.887 1.781 1.00 96.62 95 ILE A N 1
ATOM 699 C CA . ILE A 1 95 ? 7.653 5.540 0.881 1.00 96.62 95 ILE A CA 1
ATOM 700 C C . ILE A 1 95 ? 6.338 5.322 1.645 1.00 96.62 95 ILE A C 1
ATOM 702 O O . ILE A 1 95 ? 5.313 5.841 1.235 1.00 96.62 95 ILE A O 1
ATOM 706 N N . ASN A 1 96 ? 6.347 4.606 2.776 1.00 96.88 96 ASN A N 1
ATOM 707 C CA . ASN A 1 96 ? 5.108 4.339 3.526 1.00 96.88 96 ASN A CA 1
ATOM 708 C C . ASN A 1 96 ? 4.444 5.614 4.058 1.00 96.88 96 ASN A C 1
ATOM 710 O O . ASN A 1 96 ? 3.222 5.697 4.067 1.00 96.88 96 ASN A O 1
ATOM 714 N N . LEU A 1 97 ? 5.246 6.583 4.509 1.00 97.56 97 LEU A N 1
ATOM 715 C CA . LEU A 1 97 ? 4.726 7.843 5.033 1.00 97.56 97 LEU A CA 1
ATOM 716 C C . LEU A 1 97 ? 4.116 8.680 3.907 1.00 97.56 97 LEU A C 1
ATOM 718 O O . LEU A 1 97 ? 3.025 9.209 4.066 1.00 97.56 97 LEU A O 1
ATOM 722 N N . GLN A 1 98 ? 4.791 8.733 2.758 1.00 98.06 98 GLN A N 1
ATOM 723 C CA . GLN A 1 98 ? 4.301 9.421 1.562 1.00 98.06 98 GLN A CA 1
ATOM 724 C C . GLN A 1 98 ? 3.020 8.774 1.018 1.00 98.06 98 GLN A C 1
ATOM 726 O O . GLN A 1 98 ? 2.048 9.465 0.747 1.00 98.06 98 GLN A O 1
ATOM 731 N N . LEU A 1 99 ? 2.958 7.439 0.962 1.00 97.44 99 LEU A N 1
ATOM 732 C CA . LEU A 1 99 ? 1.729 6.733 0.589 1.00 97.44 99 LEU A CA 1
ATOM 733 C C . LEU A 1 99 ? 0.582 7.023 1.565 1.00 97.44 99 LEU A C 1
ATOM 735 O O . LEU A 1 99 ? -0.555 7.147 1.142 1.00 97.44 99 LEU A O 1
ATOM 739 N N . HIS A 1 100 ? 0.849 7.158 2.863 1.00 97.12 100 HIS A N 1
ATOM 740 C CA . HIS A 1 100 ? -0.199 7.512 3.821 1.00 97.12 100 HIS A CA 1
ATOM 741 C C . HIS A 1 100 ? -0.722 8.944 3.637 1.00 97.12 100 HIS A C 1
ATOM 743 O O . HIS A 1 100 ? -1.905 9.179 3.850 1.00 97.12 100 HIS A O 1
ATOM 749 N N . GLN A 1 101 ? 0.125 9.877 3.188 1.00 97.06 101 GLN A N 1
ATOM 750 C CA . GLN A 1 101 ? -0.311 11.228 2.814 1.00 97.06 101 GLN A CA 1
ATOM 751 C C . GLN A 1 101 ? -1.236 11.207 1.589 1.00 97.06 101 GLN A C 1
ATOM 753 O O . GLN A 1 101 ? -2.174 11.994 1.529 1.00 97.06 101 GLN A O 1
ATOM 758 N N . GLU A 1 102 ? -1.003 10.297 0.637 1.00 96.69 102 GLU A N 1
ATOM 759 C CA . GLU A 1 102 ? -1.874 10.120 -0.536 1.00 96.69 102 GLU A CA 1
ATOM 760 C C . GLU A 1 102 ? -3.163 9.341 -0.226 1.00 96.69 102 GLU A C 1
ATOM 762 O O . GLU A 1 102 ? -4.188 9.568 -0.864 1.00 96.69 102 GLU A O 1
ATOM 767 N N . PHE A 1 103 ? -3.129 8.437 0.755 1.00 95.88 103 PHE A N 1
ATOM 768 C CA . PHE A 1 103 ? -4.260 7.601 1.166 1.00 95.88 103 PHE A CA 1
ATOM 769 C C . PHE A 1 103 ? -4.567 7.803 2.663 1.00 95.88 103 PHE A C 1
ATOM 771 O O . PHE A 1 103 ? -4.322 6.889 3.462 1.00 95.88 103 PHE A O 1
ATOM 778 N N . PRO A 1 104 ? -5.101 8.976 3.064 1.00 94.19 104 PRO A N 1
ATOM 779 C CA . PRO A 1 104 ? -5.329 9.311 4.474 1.00 94.19 104 PRO A CA 1
ATOM 780 C C . PRO A 1 104 ? -6.387 8.418 5.136 1.00 94.19 104 PRO A C 1
ATOM 782 O O . PRO A 1 104 ? -6.281 8.113 6.322 1.00 94.19 104 PRO A O 1
ATOM 785 N N . ASP A 1 105 ? -7.339 7.899 4.356 1.00 92.50 105 ASP A N 1
ATOM 786 C CA . ASP A 1 105 ? -8.368 6.958 4.824 1.00 92.50 105 ASP A CA 1
ATOM 787 C C . ASP A 1 105 ? -7.794 5.582 5.208 1.00 92.50 105 ASP A C 1
ATOM 789 O O . ASP A 1 105 ? -8.482 4.719 5.764 1.00 92.50 105 ASP A O 1
ATOM 793 N N . ARG A 1 106 ? -6.520 5.329 4.882 1.00 94.12 106 ARG A N 1
ATOM 794 C CA . ARG A 1 106 ? -5.835 4.056 5.109 1.00 94.12 106 ARG A CA 1
ATOM 795 C C . ARG A 1 106 ? -4.733 4.235 6.138 1.00 94.12 106 ARG A C 1
ATOM 797 O O . ARG A 1 106 ? -3.862 5.083 6.007 1.00 94.12 106 ARG A O 1
ATOM 804 N N . THR A 1 107 ? -4.704 3.363 7.141 1.00 94.62 107 THR A N 1
ATOM 805 C CA . THR A 1 107 ? -3.635 3.379 8.146 1.00 94.62 107 THR A CA 1
ATOM 806 C C . THR A 1 107 ? -2.303 2.888 7.568 1.00 94.62 107 THR A C 1
ATOM 808 O O . THR A 1 107 ? -2.262 2.053 6.658 1.00 94.62 107 THR A O 1
ATOM 811 N N . LEU A 1 108 ? -1.186 3.338 8.153 1.00 95.81 108 LEU A N 1
ATOM 812 C CA . LEU A 1 108 ? 0.162 2.878 7.786 1.00 95.81 108 LEU A CA 1
ATOM 813 C C . LEU A 1 108 ? 0.306 1.350 7.849 1.00 95.81 108 LEU A C 1
ATOM 815 O O . LEU A 1 108 ? 0.945 0.750 6.984 1.00 95.81 108 LEU A O 1
ATOM 819 N N . GLU A 1 109 ? -0.301 0.709 8.848 1.00 95.12 109 GLU A N 1
ATOM 820 C CA . GLU A 1 109 ? -0.271 -0.749 8.992 1.00 95.12 109 GLU A CA 1
ATOM 821 C C . GLU A 1 109 ? -1.073 -1.452 7.891 1.00 95.12 109 GLU A C 1
ATOM 823 O O . GLU A 1 109 ? -0.618 -2.469 7.364 1.00 95.12 109 GLU A O 1
ATOM 828 N N . ALA A 1 110 ? -2.207 -0.886 7.461 1.00 94.75 110 ALA A N 1
ATOM 829 C CA . ALA A 1 110 ? -2.966 -1.413 6.329 1.00 94.75 110 ALA A CA 1
ATOM 830 C C . ALA A 1 110 ? -2.159 -1.337 5.021 1.00 94.75 110 ALA A C 1
ATOM 832 O O . ALA A 1 110 ? -2.125 -2.312 4.264 1.00 94.75 110 ALA A O 1
ATOM 833 N N . ILE A 1 111 ? -1.459 -0.221 4.786 1.00 96.38 111 ILE A N 1
ATOM 834 C CA . ILE A 1 111 ? -0.582 -0.032 3.619 1.00 96.38 111 ILE A CA 1
ATOM 835 C C . ILE A 1 111 ? 0.579 -1.036 3.652 1.00 96.38 111 ILE A C 1
ATOM 837 O O . ILE A 1 111 ? 0.799 -1.771 2.685 1.00 96.38 111 ILE A O 1
ATOM 841 N N . LYS A 1 112 ? 1.296 -1.136 4.781 1.00 96.19 112 LYS A N 1
ATOM 842 C CA . LYS A 1 112 ? 2.385 -2.115 4.959 1.00 96.19 112 LYS A CA 1
ATOM 843 C C . LYS A 1 112 ? 1.892 -3.544 4.742 1.00 96.19 112 LYS A C 1
ATOM 845 O O . LYS A 1 112 ? 2.554 -4.320 4.054 1.00 96.19 112 LYS A O 1
ATOM 850 N N . GLY A 1 113 ? 0.735 -3.882 5.308 1.00 95.94 113 GLY A N 1
ATOM 851 C CA . GLY A 1 113 ? 0.092 -5.181 5.146 1.00 95.94 113 GLY A CA 1
ATOM 852 C C . GLY A 1 113 ? -0.182 -5.495 3.678 1.00 95.94 113 GLY A C 1
ATOM 853 O O . GLY A 1 113 ? 0.212 -6.558 3.203 1.00 95.94 113 GLY A O 1
ATOM 854 N N . LYS A 1 114 ? -0.763 -4.548 2.929 1.00 95.75 114 LYS A N 1
ATOM 855 C CA . LYS A 1 114 ? -1.062 -4.734 1.504 1.00 95.75 114 LYS A CA 1
ATOM 856 C C . LYS A 1 114 ? 0.201 -4.971 0.673 1.00 95.75 114 LYS A C 1
ATOM 858 O O . LYS A 1 114 ? 0.231 -5.916 -0.112 1.00 95.75 114 LYS A O 1
ATOM 863 N N . ARG A 1 115 ? 1.263 -4.194 0.908 1.00 94.94 115 ARG A N 1
ATOM 864 C CA . ARG A 1 115 ? 2.548 -4.302 0.186 1.00 94.94 115 ARG A CA 1
ATOM 865 C C . ARG A 1 115 ? 3.287 -5.623 0.421 1.00 94.94 115 ARG A C 1
ATOM 867 O O . ARG A 1 115 ? 4.090 -6.057 -0.409 1.00 94.94 115 ARG A O 1
ATOM 874 N N . ARG A 1 116 ? 3.035 -6.284 1.555 1.00 94.50 116 ARG A N 1
ATOM 875 C CA . ARG A 1 116 ? 3.603 -7.607 1.865 1.00 94.50 116 ARG A CA 1
ATOM 876 C C . ARG A 1 116 ? 2.953 -8.735 1.062 1.00 94.50 116 ARG A C 1
ATOM 878 O O . ARG A 1 116 ? 3.579 -9.779 0.909 1.00 94.50 116 ARG A O 1
ATOM 885 N N . LEU A 1 117 ? 1.740 -8.542 0.542 1.00 94.00 117 LEU A N 1
ATOM 886 C CA . LEU A 1 117 ? 1.001 -9.602 -0.141 1.00 94.00 117 LEU A CA 1
ATOM 887 C C . LEU A 1 117 ? 1.631 -9.950 -1.505 1.00 94.00 117 LEU A C 1
ATOM 889 O O . LEU A 1 117 ? 1.856 -9.048 -2.316 1.00 94.00 117 LEU A O 1
ATOM 893 N N . PRO A 1 118 ? 1.821 -11.244 -1.831 1.00 91.75 118 PRO A N 1
ATOM 894 C CA . PRO A 1 118 ? 2.338 -11.664 -3.137 1.00 91.75 118 PRO A CA 1
ATOM 895 C C . PRO A 1 118 ? 1.482 -11.176 -4.310 1.00 91.75 118 PRO A C 1
ATOM 897 O O . PRO A 1 118 ? 2.016 -10.720 -5.314 1.00 91.75 118 PRO A O 1
ATOM 900 N N . ARG A 1 119 ? 0.149 -11.179 -4.156 1.00 89.31 119 ARG A N 1
ATOM 901 C CA . ARG A 1 119 ? -0.785 -10.678 -5.182 1.00 89.31 119 ARG A CA 1
ATOM 902 C C . ARG A 1 119 ? -0.546 -9.208 -5.532 1.00 89.31 119 ARG A C 1
ATOM 904 O O . ARG A 1 119 ? -0.628 -8.846 -6.694 1.00 89.31 119 ARG A O 1
ATOM 911 N N . TYR A 1 120 ? -0.219 -8.375 -4.542 1.00 93.12 120 TYR A N 1
ATOM 912 C CA . TYR A 1 120 ? 0.125 -6.971 -4.777 1.00 93.12 120 TYR A CA 1
ATOM 913 C C . TYR A 1 120 ? 1.438 -6.849 -5.558 1.00 93.12 120 TYR A C 1
ATOM 915 O O . TYR A 1 120 ? 1.526 -6.111 -6.535 1.00 93.12 120 TYR A O 1
ATOM 923 N N . ARG A 1 121 ? 2.447 -7.642 -5.178 1.00 89.75 121 ARG A N 1
ATOM 924 C CA . ARG A 1 121 ? 3.734 -7.680 -5.883 1.00 89.75 121 ARG A CA 1
ATOM 925 C C . ARG A 1 121 ? 3.604 -8.167 -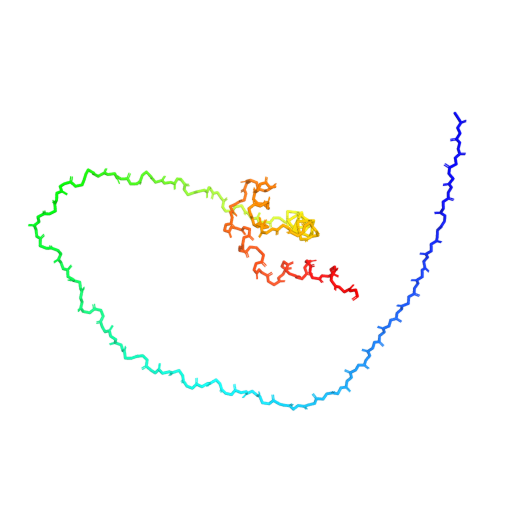7.321 1.00 89.75 121 ARG A C 1
ATOM 927 O O . ARG A 1 121 ? 4.369 -7.709 -8.151 1.00 89.75 121 ARG A O 1
ATOM 934 N N . ALA A 1 122 ? 2.655 -9.048 -7.628 1.00 87.62 122 ALA A N 1
ATOM 935 C CA . ALA A 1 122 ? 2.402 -9.484 -9.000 1.00 87.62 122 ALA A CA 1
ATOM 936 C C . ALA A 1 122 ? 1.881 -8.345 -9.895 1.00 87.62 122 ALA A C 1
A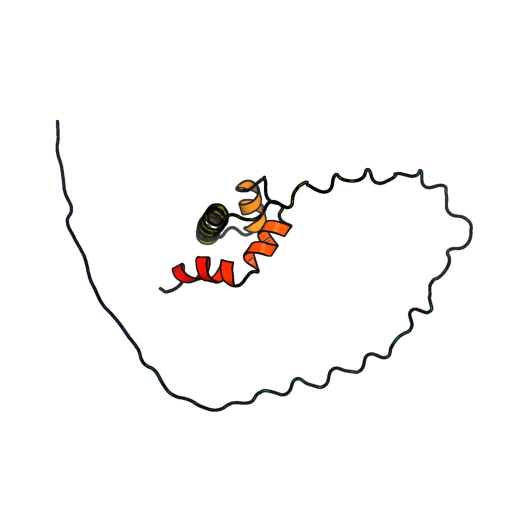TOM 938 O O . ALA A 1 122 ? 2.177 -8.330 -11.084 1.00 87.62 122 ALA A O 1
ATOM 939 N N . VAL A 1 123 ? 1.147 -7.382 -9.326 1.00 84.56 123 VAL A N 1
ATOM 940 C CA . VAL A 1 123 ? 0.701 -6.174 -10.040 1.00 84.56 123 VAL A CA 1
ATOM 941 C C . VAL A 1 123 ? 1.869 -5.194 -10.211 1.00 84.56 123 VAL A C 1
ATOM 943 O O . VAL A 1 123 ? 2.113 -4.720 -11.312 1.00 84.56 123 VAL A O 1
ATOM 946 N N . HIS A 1 124 ? 2.656 -4.968 -9.154 1.00 78.00 124 HIS A N 1
ATOM 947 C CA . HIS A 1 124 ? 3.801 -4.040 -9.155 1.00 78.00 124 HIS A CA 1
ATOM 948 C C . HIS A 1 124 ? 5.035 -4.575 -9.927 1.00 78.00 124 HIS A C 1
ATOM 950 O O . HIS A 1 124 ? 5.830 -3.817 -10.479 1.00 78.00 124 HIS A O 1
ATOM 956 N N . GLY A 1 125 ? 5.258 -5.888 -9.940 1.00 66.56 125 GLY A N 1
ATOM 957 C CA . GLY A 1 125 ? 6.467 -6.523 -10.474 1.00 66.56 125 GLY A CA 1
ATOM 958 C C . GLY A 1 125 ? 6.513 -6.610 -11.997 1.00 66.56 125 GLY A C 1
ATOM 959 O O . GLY A 1 125 ? 7.599 -6.748 -12.554 1.00 66.56 125 GLY A O 1
ATOM 960 N N . ARG A 1 126 ? 5.365 -6.476 -12.675 1.00 58.97 126 ARG A N 1
ATOM 961 C CA . ARG A 1 126 ? 5.288 -6.521 -14.144 1.00 58.97 126 ARG A CA 1
ATOM 962 C C . ARG A 1 126 ? 6.044 -5.371 -14.820 1.00 58.97 126 ARG A C 1
ATOM 964 O O . ARG A 1 126 ? 6.548 -5.568 -15.915 1.00 58.97 126 ARG A O 1
ATOM 971 N N . SER A 1 127 ? 6.216 -4.225 -14.156 1.00 52.62 127 SER A N 1
ATOM 972 C CA . SER A 1 127 ? 6.931 -3.062 -14.717 1.00 52.62 127 SER A CA 1
ATOM 973 C C . SER A 1 127 ? 8.463 -3.128 -14.616 1.00 52.62 127 SER A C 1
ATOM 975 O O . SER A 1 127 ? 9.133 -2.180 -15.016 1.00 52.62 127 SER A O 1
ATOM 977 N N . ARG A 1 128 ? 9.047 -4.194 -14.045 1.00 56.28 128 ARG A N 1
ATOM 978 C CA . ARG A 1 128 ? 10.509 -4.302 -13.837 1.00 56.28 128 ARG A CA 1
ATOM 979 C C . ARG A 1 128 ? 11.246 -5.199 -14.828 1.00 56.28 128 ARG A C 1
ATOM 981 O O . ARG A 1 128 ? 12.451 -5.366 -14.670 1.00 56.28 128 ARG A O 1
ATOM 988 N N . VAL A 1 129 ? 10.565 -5.757 -15.826 1.00 51.28 129 VAL A N 1
ATOM 989 C CA . VAL A 1 129 ? 11.247 -6.416 -16.946 1.00 51.28 129 VAL A CA 1
ATOM 990 C C . VAL A 1 129 ? 11.724 -5.309 -17.890 1.00 51.28 129 VAL A C 1
ATOM 992 O O . VAL A 1 129 ? 10.923 -4.721 -18.612 1.00 51.28 129 VAL A O 1
ATOM 995 N N . ARG A 1 130 ? 13.007 -4.966 -17.799 1.00 44.62 130 ARG A N 1
ATOM 996 C CA . ARG A 1 130 ? 13.750 -4.146 -18.758 1.00 44.62 130 ARG A CA 1
ATOM 997 C C . ARG A 1 130 ? 15.035 -4.872 -19.096 1.00 44.62 130 ARG A C 1
ATOM 999 O O . ARG A 1 130 ? 15.626 -5.428 -18.142 1.00 44.62 130 ARG A O 1
#

Secondary structure (DSSP, 8-state):
-----------------------------PPPPPP-----------PPP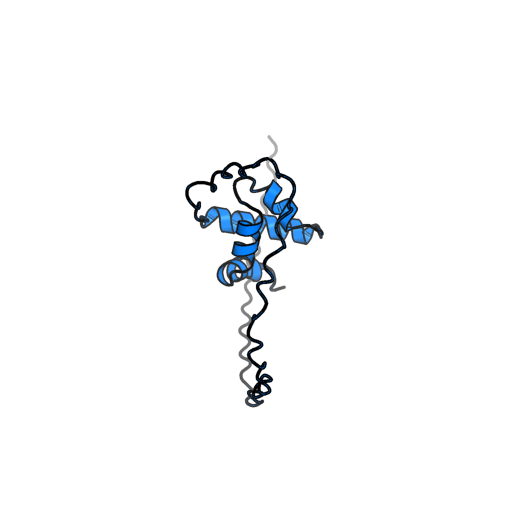S----------------SS-PPPPHHHHHHHHHHHHHHHHTT-S-HHHHHHHH-TTS-HHHHHHHHHSHHHHHHHGGGG--